Protein AF-A0A7W7M504-F1 (afdb_monomer)

Structure (mmCIF, N/CA/C/O backbone):
data_AF-A0A7W7M504-F1
#
_entry.id   AF-A0A7W7M504-F1
#
loop_
_atom_site.group_PDB
_atom_site.id
_atom_site.type_symbol
_atom_site.label_atom_id
_atom_site.label_alt_id
_atom_site.label_comp_id
_atom_site.label_asym_id
_atom_site.label_entity_id
_atom_site.label_seq_id
_atom_site.pdbx_PDB_ins_code
_atom_site.Cartn_x
_atom_site.Cartn_y
_atom_site.Cartn_z
_atom_site.occupancy
_atom_site.B_iso_or_equiv
_atom_site.auth_seq_id
_atom_site.auth_comp_id
_atom_site.auth_asym_id
_atom_site.auth_atom_id
_atom_site.pdbx_PDB_model_num
ATOM 1 N N . MET A 1 1 ? 30.579 -14.456 -4.515 1.00 33.03 1 MET A N 1
ATOM 2 C CA . MET A 1 1 ? 29.601 -13.632 -3.781 1.00 33.03 1 MET A CA 1
ATOM 3 C C . MET A 1 1 ? 28.362 -14.501 -3.703 1.00 33.03 1 MET A C 1
ATOM 5 O O . MET A 1 1 ? 27.699 -14.681 -4.712 1.00 33.03 1 MET A O 1
ATOM 9 N N . GLU A 1 2 ? 28.209 -15.221 -2.596 1.00 27.52 2 GLU A N 1
ATOM 10 C CA . GLU A 1 2 ? 27.131 -16.196 -2.407 1.00 27.52 2 GLU A CA 1
ATOM 11 C C . GLU A 1 2 ? 25.862 -15.409 -2.068 1.00 27.52 2 GLU A C 1
ATOM 13 O O . GLU A 1 2 ? 25.852 -14.662 -1.088 1.00 27.52 2 GLU A O 1
ATOM 18 N N . LEU A 1 3 ? 24.826 -15.502 -2.902 1.00 30.80 3 LEU A N 1
ATOM 19 C CA . LEU A 1 3 ? 23.517 -14.954 -2.558 1.00 30.80 3 LEU A CA 1
ATOM 20 C C . LEU A 1 3 ? 22.975 -15.757 -1.371 1.00 30.80 3 LEU A C 1
ATOM 22 O O . LEU A 1 3 ? 23.047 -16.986 -1.378 1.00 30.80 3 LEU A O 1
ATOM 26 N N . ALA A 1 4 ? 22.467 -15.067 -0.347 1.00 29.98 4 ALA A N 1
ATOM 27 C CA . ALA A 1 4 ? 21.848 -15.718 0.801 1.00 29.98 4 ALA A CA 1
ATOM 28 C C . ALA A 1 4 ? 20.771 -16.717 0.323 1.00 29.98 4 ALA A C 1
ATOM 30 O O . ALA A 1 4 ? 20.051 -16.408 -0.634 1.00 29.98 4 ALA A O 1
ATOM 31 N N . PRO A 1 5 ? 20.655 -17.905 0.952 1.00 32.09 5 PRO A N 1
ATOM 32 C CA . PRO A 1 5 ? 19.622 -18.869 0.593 1.00 32.09 5 PRO A CA 1
ATOM 33 C C . PRO A 1 5 ? 18.248 -18.191 0.690 1.00 32.09 5 PRO A C 1
ATOM 35 O O . PRO A 1 5 ? 18.081 -17.321 1.549 1.00 32.09 5 PRO A O 1
ATOM 38 N N . PRO A 1 6 ? 17.277 -18.548 -0.173 1.00 41.03 6 PRO A N 1
ATOM 39 C CA . PRO A 1 6 ? 15.945 -17.964 -0.131 1.00 41.03 6 PRO A CA 1
ATOM 40 C C . PRO A 1 6 ? 15.343 -18.274 1.239 1.00 41.03 6 PRO A C 1
ATOM 42 O O . PRO A 1 6 ? 14.910 -19.395 1.500 1.00 41.03 6 PRO A O 1
ATOM 45 N N . GLY A 1 7 ? 15.413 -17.296 2.142 1.00 48.28 7 GLY A N 1
ATOM 46 C CA . GLY A 1 7 ? 14.843 -17.401 3.471 1.00 48.28 7 GLY A CA 1
ATOM 47 C C . GLY A 1 7 ? 13.356 -17.690 3.340 1.00 48.28 7 GLY A C 1
ATOM 48 O O . GLY A 1 7 ? 12.699 -17.200 2.417 1.00 48.28 7 GLY A O 1
ATOM 49 N N . GLU A 1 8 ? 12.840 -18.514 4.246 1.00 54.34 8 GLU A N 1
ATOM 50 C CA . GLU A 1 8 ? 11.408 -18.651 4.480 1.00 54.34 8 GLU A CA 1
ATOM 51 C C . GLU A 1 8 ? 10.789 -17.248 4.455 1.00 54.34 8 GLU A C 1
ATOM 53 O O . GLU A 1 8 ? 11.234 -16.369 5.197 1.00 54.34 8 GLU A O 1
ATOM 58 N N . LYS A 1 9 ? 9.862 -16.991 3.518 1.00 62.38 9 LYS A N 1
ATOM 59 C CA . LYS A 1 9 ? 9.223 -15.675 3.410 1.00 62.38 9 LYS A CA 1
ATOM 60 C C . LYS A 1 9 ? 8.565 -15.398 4.751 1.00 62.38 9 LYS A C 1
ATOM 62 O O . LYS A 1 9 ? 7.578 -16.050 5.085 1.00 62.38 9 LYS A O 1
ATOM 67 N N . ALA A 1 10 ? 9.143 -14.475 5.510 1.00 72.50 10 ALA A N 1
ATOM 68 C CA . ALA A 1 10 ? 8.636 -14.127 6.818 1.00 72.50 10 ALA A CA 1
ATOM 69 C C . ALA A 1 10 ? 7.169 -13.700 6.680 1.00 72.50 10 ALA A C 1
ATOM 71 O O . ALA A 1 10 ? 6.813 -12.893 5.820 1.00 72.50 10 ALA A O 1
ATOM 72 N N . SER A 1 11 ? 6.319 -14.322 7.489 1.00 85.94 11 SER A N 1
ATOM 73 C CA . SER A 1 11 ? 4.886 -14.072 7.516 1.00 85.94 11 SER A CA 1
ATOM 74 C C . SER A 1 11 ? 4.505 -13.534 8.881 1.00 85.94 11 SER A C 1
ATOM 76 O O . SER A 1 11 ? 4.911 -14.112 9.888 1.00 85.94 11 SER A O 1
ATOM 78 N N . THR A 1 12 ? 3.695 -12.485 8.911 1.00 91.38 12 THR A N 1
ATOM 79 C CA . THR A 1 12 ? 3.267 -11.830 10.148 1.00 91.38 12 THR A CA 1
ATOM 80 C C . THR A 1 12 ? 1.821 -12.212 10.465 1.00 91.38 12 THR A C 1
ATOM 82 O O . THR A 1 12 ? 0.922 -11.928 9.665 1.00 91.38 12 THR A O 1
ATOM 85 N N . PRO A 1 13 ? 1.552 -12.874 11.606 1.00 94.38 13 PRO A N 1
ATOM 86 C CA . PRO A 1 13 ? 0.201 -13.010 12.137 1.00 94.38 13 PRO A CA 1
ATOM 87 C C . PRO A 1 13 ? -0.318 -11.654 12.628 1.00 94.38 13 PRO A C 1
ATOM 89 O O . PRO A 1 13 ? 0.386 -10.948 13.342 1.00 94.38 13 PRO A O 1
ATOM 92 N N . ILE A 1 14 ? -1.555 -11.311 12.287 1.00 93.88 14 ILE A N 1
ATOM 93 C CA . ILE A 1 14 ? -2.208 -10.053 12.653 1.00 93.88 14 ILE A CA 1
ATOM 94 C C . ILE A 1 14 ? -3.549 -10.358 13.314 1.00 93.88 14 ILE A C 1
ATOM 96 O O . ILE A 1 14 ? -4.335 -11.160 12.800 1.00 93.88 14 ILE A O 1
ATOM 100 N N . VAL A 1 15 ? -3.830 -9.687 14.429 1.00 95.38 15 VAL A N 1
ATOM 101 C CA . VAL A 1 15 ? -5.180 -9.574 14.991 1.00 95.38 15 VAL A CA 1
ATOM 102 C C . VAL A 1 15 ? -5.763 -8.232 14.558 1.00 95.38 15 VAL A C 1
ATOM 104 O O . VAL A 1 15 ? -5.205 -7.188 14.865 1.00 95.38 15 VAL A O 1
ATOM 107 N N . LEU A 1 16 ? -6.861 -8.258 13.812 1.00 92.50 16 LEU A N 1
ATOM 108 C CA . LEU A 1 16 ? -7.554 -7.077 13.299 1.00 92.50 16 LEU A CA 1
ATOM 109 C C . LEU A 1 16 ? -8.498 -6.481 14.356 1.00 92.50 16 LEU A C 1
ATOM 111 O O . LEU A 1 16 ? -8.908 -7.197 15.282 1.00 92.50 16 LEU A O 1
ATOM 115 N N . PRO A 1 17 ? -8.939 -5.221 14.180 1.00 90.75 17 PRO A N 1
ATOM 116 C CA . PRO A 1 17 ? -10.049 -4.671 14.948 1.00 90.75 17 PRO A CA 1
ATOM 117 C C . PRO A 1 17 ? -11.265 -5.605 14.909 1.00 90.75 17 PRO A C 1
ATOM 119 O O . PRO A 1 17 ? -11.613 -6.167 13.868 1.00 90.75 17 PRO A O 1
ATOM 122 N N . GLY A 1 18 ? -11.892 -5.827 16.064 1.00 89.69 18 GLY A N 1
ATOM 123 C CA . GLY A 1 18 ? -12.965 -6.821 16.207 1.00 89.69 18 GLY A CA 1
ATOM 124 C C . GLY A 1 18 ? -12.484 -8.272 16.378 1.00 89.69 18 GLY A C 1
ATOM 125 O O . GLY A 1 18 ? -13.310 -9.175 16.491 1.00 89.69 18 GLY A O 1
ATOM 126 N N . GLY A 1 19 ? -11.169 -8.509 16.442 1.00 91.38 19 GLY A N 1
ATOM 127 C CA . GLY A 1 19 ? -10.562 -9.773 16.877 1.00 91.38 19 GLY A CA 1
ATOM 128 C C . GLY A 1 19 ? -10.360 -10.830 15.786 1.00 91.38 19 GLY A C 1
ATOM 129 O O . GLY A 1 19 ? -9.912 -11.940 16.091 1.00 91.38 19 GLY A O 1
ATOM 130 N N . ALA A 1 20 ? -10.670 -10.518 14.524 1.00 92.69 20 ALA A N 1
ATOM 131 C CA . ALA A 1 20 ? -10.380 -11.408 13.400 1.00 92.69 20 ALA A CA 1
ATOM 132 C C . ALA A 1 20 ? -8.865 -11.624 13.253 1.00 92.69 20 ALA A C 1
ATOM 134 O O . ALA A 1 20 ? -8.073 -10.743 13.572 1.00 92.69 20 ALA A O 1
ATOM 135 N N . ARG A 1 21 ? -8.444 -12.799 12.772 1.00 94.19 21 ARG A N 1
ATOM 136 C CA . ARG A 1 21 ? -7.021 -13.146 12.632 1.00 94.19 21 ARG A CA 1
ATOM 137 C C . ARG A 1 21 ? -6.664 -13.400 11.177 1.00 94.19 21 ARG A C 1
ATOM 139 O O . ARG A 1 21 ? -7.367 -14.145 10.498 1.00 94.19 21 ARG A O 1
ATOM 146 N N . LEU A 1 22 ? -5.558 -12.817 10.733 1.00 92.44 22 LEU A N 1
ATOM 147 C CA . LEU A 1 22 ? -5.005 -12.967 9.390 1.00 92.44 22 LEU A CA 1
ATOM 148 C C . LEU A 1 22 ? -3.510 -13.284 9.484 1.00 92.44 22 LEU A C 1
ATOM 150 O O . LEU A 1 22 ? -2.847 -12.898 10.439 1.00 92.44 22 LEU A O 1
ATOM 154 N N . THR A 1 23 ? -2.960 -13.964 8.487 1.00 90.50 23 THR A N 1
ATOM 155 C CA . THR A 1 23 ? -1.510 -14.063 8.303 1.00 90.50 23 THR A CA 1
ATOM 156 C C . THR A 1 23 ? -1.166 -13.457 6.957 1.00 90.50 23 THR A C 1
ATOM 158 O O . THR A 1 23 ? -1.735 -13.859 5.942 1.00 90.50 23 THR A O 1
ATOM 161 N N . VAL A 1 24 ? -0.252 -12.489 6.950 1.00 87.69 24 VAL A N 1
ATOM 162 C CA . VAL A 1 24 ? 0.191 -11.808 5.729 1.00 87.69 24 VAL A CA 1
ATOM 163 C C . VAL A 1 24 ? 1.623 -12.205 5.383 1.00 87.69 24 VAL A C 1
ATOM 165 O O . VAL A 1 24 ? 2.423 -12.445 6.288 1.00 87.69 24 VAL A O 1
ATOM 168 N N . PRO A 1 25 ? 1.989 -12.259 4.092 1.00 87.75 25 PRO A N 1
ATOM 169 C CA . PRO A 1 25 ? 3.343 -12.587 3.648 1.00 87.75 25 PRO A CA 1
ATOM 170 C C . PRO A 1 25 ? 4.283 -11.367 3.712 1.00 87.75 25 PRO A C 1
ATOM 172 O O . PRO A 1 25 ? 5.075 -11.151 2.796 1.00 87.75 25 PRO A O 1
ATOM 175 N N . PHE A 1 26 ? 4.136 -10.546 4.751 1.00 88.88 26 PHE A N 1
ATOM 176 C CA . PHE A 1 26 ? 4.870 -9.304 4.989 1.00 88.88 26 PHE A CA 1
ATOM 177 C C . PHE A 1 26 ? 5.481 -9.342 6.382 1.00 88.88 26 PHE A C 1
ATOM 179 O O . PHE A 1 26 ? 4.992 -10.071 7.249 1.00 88.88 26 PHE A O 1
ATOM 186 N N . THR A 1 27 ? 6.506 -8.535 6.606 1.00 89.62 27 THR A N 1
ATOM 187 C CA . THR A 1 27 ? 7.096 -8.308 7.925 1.00 89.62 27 THR A CA 1
ATOM 188 C C . THR A 1 27 ? 6.559 -7.022 8.544 1.00 89.62 27 THR A C 1
ATOM 190 O O . THR A 1 27 ? 6.000 -6.184 7.845 1.00 89.62 27 THR A O 1
ATOM 193 N N . SER A 1 28 ? 6.683 -6.887 9.861 1.00 88.56 28 SER A N 1
ATOM 194 C CA . SER A 1 28 ? 6.494 -5.628 10.581 1.00 88.56 28 SER A CA 1
ATOM 195 C C . SER A 1 28 ? 7.776 -5.309 11.334 1.00 88.56 28 SER A C 1
ATOM 197 O O . SER A 1 28 ? 8.289 -6.149 12.079 1.00 88.56 28 SER A O 1
ATOM 199 N N . ASN A 1 29 ? 8.326 -4.114 11.122 1.00 86.31 29 ASN A N 1
ATOM 200 C CA . ASN A 1 29 ? 9.641 -3.734 11.639 1.00 86.31 29 ASN A CA 1
ATOM 201 C C . ASN A 1 29 ? 10.730 -4.769 11.285 1.00 86.31 29 ASN A C 1
ATOM 203 O O . ASN A 1 29 ? 11.615 -5.057 12.099 1.00 86.31 29 ASN A O 1
ATOM 207 N N . PHE A 1 30 ? 10.646 -5.351 10.083 1.00 84.75 30 PHE A N 1
ATOM 208 C CA . PHE A 1 30 ? 11.530 -6.404 9.570 1.00 84.75 30 PHE A CA 1
ATOM 209 C C . PHE A 1 30 ? 11.480 -7.722 10.360 1.00 84.75 30 PHE A C 1
ATOM 211 O O . PHE A 1 30 ? 12.427 -8.513 10.332 1.00 84.75 30 PHE A O 1
ATOM 218 N N . ARG A 1 31 ? 10.382 -7.970 11.083 1.00 86.25 31 ARG A N 1
ATOM 219 C CA . ARG A 1 31 ? 10.152 -9.181 11.884 1.00 86.25 31 ARG A CA 1
ATOM 220 C C . ARG A 1 31 ? 8.823 -9.835 11.522 1.00 86.25 31 ARG A C 1
ATOM 222 O O . ARG A 1 31 ? 7.904 -9.169 11.066 1.00 86.25 31 ARG A O 1
ATOM 229 N N . GLY A 1 32 ? 8.732 -11.147 11.738 1.00 88.00 32 GLY A N 1
ATOM 230 C CA . GLY A 1 32 ? 7.495 -11.931 11.598 1.00 88.00 32 GLY A CA 1
ATOM 231 C C . GLY A 1 32 ? 6.752 -12.131 12.923 1.00 88.00 32 GLY A C 1
ATOM 232 O O . GLY A 1 32 ? 5.999 -13.094 13.065 1.00 88.00 32 GLY A O 1
ATOM 233 N N . ASP A 1 33 ? 7.028 -11.287 13.921 1.00 91.12 33 ASP A N 1
ATOM 234 C CA . ASP A 1 33 ? 6.391 -11.371 15.234 1.00 91.12 33 ASP A CA 1
ATOM 235 C C . ASP A 1 33 ? 4.893 -11.024 15.111 1.00 91.12 33 ASP A C 1
ATOM 237 O O . ASP A 1 33 ? 4.548 -10.127 14.341 1.00 91.12 33 ASP A O 1
ATOM 241 N N . PRO A 1 34 ? 3.984 -11.696 15.845 1.00 93.12 34 PRO A N 1
ATOM 242 C CA . PRO A 1 34 ? 2.564 -11.362 15.814 1.00 93.12 34 PRO A CA 1
ATOM 243 C C . PRO A 1 34 ? 2.297 -9.897 16.175 1.00 93.12 34 PRO A C 1
ATOM 245 O O . PRO A 1 34 ? 2.824 -9.398 17.170 1.00 93.12 34 PRO A O 1
ATOM 248 N N . VAL A 1 35 ? 1.419 -9.248 15.413 1.00 94.00 35 VAL A N 1
ATOM 249 C CA . VAL A 1 35 ? 0.968 -7.874 15.663 1.00 94.00 35 VAL A CA 1
ATOM 250 C C . VAL A 1 35 ? -0.495 -7.890 16.102 1.00 94.00 35 VAL A C 1
ATOM 252 O O . VAL A 1 35 ? -1.349 -8.496 15.453 1.00 94.00 35 VAL A O 1
ATOM 255 N N . ASP A 1 36 ? -0.790 -7.231 17.221 1.00 94.19 36 ASP A N 1
ATOM 256 C CA . ASP A 1 36 ? -2.150 -7.074 17.733 1.00 94.19 36 ASP A CA 1
ATOM 257 C C . ASP A 1 36 ? -2.654 -5.656 17.451 1.00 94.19 36 ASP A C 1
ATOM 259 O O . ASP A 1 36 ? -2.137 -4.685 18.000 1.00 94.19 36 ASP A O 1
ATOM 263 N N . CYS A 1 37 ? -3.656 -5.550 16.580 1.00 92.19 37 CYS A N 1
ATOM 264 C CA . CYS A 1 37 ? -4.355 -4.314 16.239 1.00 92.19 37 CYS A CA 1
ATOM 265 C C . CYS A 1 37 ? -5.824 -4.360 16.689 1.00 92.19 37 CYS A C 1
ATOM 267 O O . CYS A 1 37 ? -6.671 -3.675 16.115 1.00 92.19 37 CYS A O 1
ATOM 269 N N . SER A 1 38 ? -6.166 -5.195 17.677 1.00 92.31 38 SER A N 1
ATOM 270 C CA . SER A 1 38 ? -7.547 -5.337 18.157 1.00 92.31 38 SER A CA 1
ATOM 271 C C . SER A 1 38 ? -8.141 -4.034 18.705 1.00 92.31 38 SER A C 1
ATOM 273 O O . SER A 1 38 ? -9.346 -3.822 18.560 1.00 92.31 38 SER A O 1
ATOM 275 N N . ASP A 1 39 ? -7.298 -3.143 19.232 1.00 90.25 39 ASP A N 1
ATOM 276 C CA . ASP A 1 39 ? -7.668 -1.807 19.716 1.00 90.25 39 ASP A CA 1
ATOM 277 C C . ASP A 1 39 ? -7.750 -0.739 18.600 1.00 90.25 39 ASP A C 1
ATOM 279 O O . ASP A 1 39 ? -8.024 0.428 18.879 1.00 90.25 39 ASP A O 1
ATOM 283 N N . GLY A 1 40 ? -7.527 -1.108 17.332 1.00 87.75 40 GLY A N 1
ATOM 284 C CA . GLY A 1 40 ? -7.479 -0.169 16.208 1.00 87.75 40 GLY A CA 1
ATOM 285 C C . GLY A 1 40 ? -6.093 0.437 15.976 1.00 87.75 40 GLY A C 1
ATOM 286 O O . GLY A 1 40 ? -5.068 -0.194 16.230 1.00 87.75 40 GLY A O 1
ATOM 287 N N . GLY A 1 41 ? -6.063 1.665 15.452 1.00 88.25 41 GLY A N 1
ATOM 288 C CA . GLY A 1 41 ? -4.831 2.408 15.171 1.00 88.25 41 GLY A CA 1
ATOM 289 C C . GLY A 1 41 ? -4.207 2.094 13.809 1.00 88.25 41 GLY A C 1
ATOM 290 O O . GLY A 1 41 ? -4.921 1.882 12.824 1.00 88.25 41 GLY A O 1
ATOM 291 N N . ASN A 1 42 ? -2.871 2.098 13.774 1.00 89.75 42 ASN A N 1
ATOM 292 C CA . ASN A 1 42 ? -2.088 1.878 12.564 1.00 89.75 42 ASN A CA 1
ATOM 293 C C . ASN A 1 42 ? -1.337 0.544 12.624 1.00 89.75 42 ASN A C 1
ATOM 295 O O . ASN A 1 42 ? -0.846 0.139 13.677 1.00 89.75 42 ASN A O 1
ATOM 299 N N . LEU A 1 43 ? -1.218 -0.107 11.472 1.00 90.94 43 LEU A N 1
ATOM 300 C CA . LEU A 1 43 ? -0.406 -1.294 11.253 1.00 90.94 43 LEU A CA 1
ATOM 301 C C . LEU A 1 43 ? 0.660 -0.974 10.207 1.00 90.94 43 LEU A C 1
ATOM 303 O O . LEU A 1 43 ? 0.334 -0.748 9.045 1.00 90.94 43 LEU A O 1
ATOM 307 N N . ASP A 1 44 ? 1.923 -1.013 10.619 1.00 91.31 44 ASP A N 1
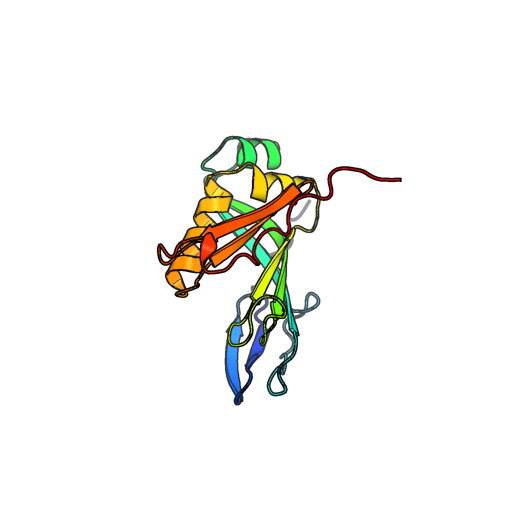ATOM 308 C CA . ASP A 1 44 ? 3.063 -0.782 9.737 1.00 91.31 44 ASP A CA 1
ATOM 309 C C . ASP A 1 44 ? 3.707 -2.105 9.325 1.00 91.31 44 ASP A C 1
ATOM 311 O O . ASP A 1 44 ? 4.059 -2.952 10.157 1.00 91.31 44 ASP A O 1
ATOM 315 N N . LEU A 1 45 ? 3.857 -2.269 8.018 1.00 90.19 45 LEU A N 1
ATOM 316 C CA . LEU A 1 45 ? 4.384 -3.453 7.366 1.00 90.19 45 LEU A CA 1
ATOM 317 C C . LEU A 1 45 ? 5.500 -3.062 6.399 1.00 90.19 45 LEU A C 1
ATOM 319 O O . LEU A 1 45 ? 5.500 -1.984 5.811 1.00 90.19 45 LEU A O 1
ATOM 323 N N . ASP A 1 46 ? 6.432 -3.975 6.190 1.00 89.62 46 ASP A N 1
ATOM 324 C CA . ASP A 1 46 ? 7.519 -3.845 5.238 1.00 89.62 46 ASP A CA 1
ATOM 325 C C . ASP A 1 46 ? 7.524 -5.055 4.302 1.00 89.62 46 ASP A C 1
ATOM 327 O O . ASP A 1 46 ? 7.362 -6.212 4.702 1.00 89.62 46 ASP A O 1
ATOM 331 N N . THR A 1 47 ? 7.610 -4.770 3.004 1.00 86.00 47 THR A N 1
ATOM 332 C CA . THR A 1 47 ? 7.463 -5.786 1.964 1.00 86.00 47 THR A CA 1
ATOM 333 C C . THR A 1 47 ? 8.284 -5.468 0.718 1.00 86.00 47 THR A C 1
ATOM 335 O O . THR A 1 47 ? 8.896 -4.409 0.571 1.00 86.00 47 THR A O 1
ATOM 338 N N . SER A 1 48 ? 8.321 -6.432 -0.196 1.00 83.12 48 SER A N 1
ATOM 339 C CA . SER A 1 48 ? 8.788 -6.267 -1.568 1.00 83.12 48 SER A CA 1
ATOM 340 C C . SER A 1 48 ? 7.722 -6.823 -2.499 1.00 83.12 48 SER A C 1
ATOM 342 O O . SER A 1 48 ? 7.224 -7.933 -2.288 1.00 83.12 48 SER A O 1
ATOM 344 N N . LEU A 1 49 ? 7.373 -6.066 -3.534 1.00 81.00 49 LEU A N 1
ATOM 345 C CA . LEU A 1 49 ? 6.375 -6.483 -4.513 1.00 81.00 49 LEU A CA 1
ATOM 346 C C . LEU A 1 49 ? 7.067 -6.921 -5.804 1.00 81.00 49 LEU A C 1
ATOM 348 O O . LEU A 1 49 ? 8.100 -6.382 -6.202 1.00 81.00 49 LEU A O 1
ATOM 352 N N . MET A 1 50 ? 6.498 -7.941 -6.442 1.00 82.06 50 MET A N 1
ATOM 353 C CA . MET A 1 50 ? 6.957 -8.421 -7.741 1.00 82.06 50 MET A CA 1
ATOM 354 C C . MET A 1 50 ? 6.172 -7.709 -8.833 1.00 82.06 50 MET A C 1
ATOM 356 O O . MET A 1 50 ? 4.945 -7.783 -8.850 1.00 82.06 50 MET A O 1
ATOM 360 N N . PHE A 1 51 ? 6.879 -7.093 -9.768 1.00 81.00 51 PHE A N 1
ATOM 361 C CA . PHE A 1 51 ? 6.304 -6.407 -10.916 1.00 81.00 51 PHE A CA 1
ATOM 362 C C . PHE A 1 51 ? 6.696 -7.129 -12.197 1.00 81.00 51 PHE A C 1
ATOM 364 O O . PHE A 1 51 ? 7.805 -7.651 -12.309 1.00 81.00 51 PHE A O 1
ATOM 371 N N . GLU A 1 52 ? 5.789 -7.175 -13.166 1.00 82.25 52 GLU A N 1
ATOM 372 C CA . GLU A 1 52 ? 6.130 -7.623 -14.515 1.00 82.25 52 GLU A CA 1
ATOM 373 C C . GLU A 1 52 ? 6.956 -6.538 -15.205 1.00 82.25 52 GLU A C 1
ATOM 375 O O . GLU A 1 52 ? 6.621 -5.355 -15.114 1.00 82.25 52 GLU A O 1
ATOM 380 N N . VAL A 1 53 ? 8.031 -6.930 -15.894 1.00 80.56 53 VAL A N 1
ATOM 381 C CA . VAL A 1 53 ? 8.903 -6.003 -16.634 1.00 80.56 53 VAL A CA 1
ATOM 382 C C . VAL A 1 53 ? 8.218 -5.619 -17.951 1.00 80.56 53 VAL A C 1
ATOM 384 O O . VAL A 1 53 ? 8.576 -6.065 -19.044 1.00 80.56 53 VAL A O 1
ATOM 387 N N . GLY A 1 54 ? 7.148 -4.836 -17.821 1.00 76.38 54 GLY A N 1
ATOM 388 C CA . GLY A 1 54 ? 6.241 -4.467 -18.905 1.00 76.38 54 GLY A CA 1
ATOM 389 C C . GLY A 1 54 ? 6.576 -3.148 -19.597 1.00 76.38 54 GLY A C 1
ATOM 390 O O . GLY A 1 54 ? 6.057 -2.899 -20.683 1.00 76.38 54 GLY A O 1
ATOM 391 N N . ASP A 1 55 ? 7.444 -2.320 -19.014 1.00 83.25 55 ASP A N 1
ATOM 392 C CA . ASP A 1 55 ? 7.826 -1.009 -19.542 1.00 83.25 55 ASP A CA 1
ATOM 393 C C . ASP A 1 55 ? 9.305 -0.679 -19.308 1.00 83.25 55 ASP A C 1
ATOM 395 O O . ASP A 1 55 ? 10.021 -1.406 -18.613 1.00 83.25 55 ASP A O 1
ATOM 399 N N . ASP A 1 56 ? 9.772 0.367 -19.991 1.00 84.94 56 ASP A N 1
ATOM 400 C CA . ASP A 1 56 ? 11.182 0.759 -20.012 1.00 84.94 56 ASP A CA 1
ATOM 401 C C . ASP A 1 56 ? 11.621 1.348 -18.669 1.00 84.94 56 ASP A C 1
ATOM 403 O O . ASP A 1 56 ? 12.761 1.151 -18.269 1.00 84.94 56 ASP A O 1
ATOM 407 N N . GLU A 1 57 ? 10.709 1.949 -17.902 1.00 87.81 57 GLU A N 1
ATOM 408 C CA . GLU A 1 57 ? 11.008 2.493 -16.578 1.00 87.81 57 GLU A CA 1
ATOM 409 C C . GLU A 1 57 ? 11.492 1.413 -15.602 1.00 87.81 57 GLU A C 1
ATOM 411 O O . GLU A 1 57 ? 12.473 1.618 -14.884 1.00 87.81 57 GLU A O 1
ATOM 416 N N . ILE A 1 58 ? 10.840 0.243 -15.586 1.00 82.88 58 ILE A N 1
ATOM 417 C CA . ILE A 1 58 ? 11.291 -0.892 -14.766 1.00 82.88 58 ILE A CA 1
ATOM 418 C C . ILE A 1 58 ? 12.632 -1.430 -15.283 1.00 82.88 58 ILE A C 1
ATOM 420 O O . ILE A 1 58 ? 13.482 -1.807 -14.479 1.00 82.88 58 ILE A O 1
ATOM 424 N N . ARG A 1 59 ? 12.851 -1.466 -16.605 1.00 83.31 59 ARG A N 1
ATOM 425 C CA . ARG A 1 59 ? 14.119 -1.948 -17.190 1.00 83.31 59 ARG A CA 1
ATOM 426 C C . ARG A 1 59 ? 15.287 -1.043 -16.822 1.00 83.31 59 ARG A C 1
ATOM 428 O O . ARG A 1 59 ? 16.315 -1.544 -16.375 1.00 83.31 59 ARG A O 1
ATOM 435 N N . ASP A 1 60 ? 15.095 0.264 -16.954 1.00 84.44 60 ASP A N 1
ATOM 436 C CA . ASP A 1 60 ? 16.086 1.281 -16.613 1.00 84.44 60 ASP A CA 1
ATOM 437 C C . ASP A 1 60 ? 16.426 1.242 -15.120 1.00 84.44 60 ASP A C 1
ATOM 439 O O . ASP A 1 60 ? 17.588 1.371 -14.740 1.00 84.44 60 ASP A O 1
ATOM 443 N N . PHE A 1 61 ? 15.431 0.998 -14.260 1.00 80.44 61 PHE A N 1
ATOM 444 C CA . PHE A 1 61 ? 15.648 0.866 -12.819 1.00 80.44 61 PHE A CA 1
ATOM 445 C C . PHE A 1 61 ? 16.496 -0.359 -12.433 1.00 80.44 61 PHE A C 1
ATOM 447 O O . PHE A 1 61 ? 17.201 -0.320 -11.426 1.00 80.44 61 PHE A O 1
ATOM 454 N N . LEU A 1 62 ? 16.437 -1.446 -13.206 1.00 80.00 62 LEU A N 1
ATOM 455 C CA . LEU A 1 62 ? 17.135 -2.702 -12.900 1.00 80.00 62 LEU A CA 1
ATOM 456 C C . LEU A 1 62 ? 18.572 -2.770 -13.440 1.00 80.00 62 LEU A C 1
ATOM 458 O O . LEU A 1 62 ? 19.258 -3.751 -13.156 1.00 80.00 62 LEU A O 1
ATOM 462 N N . ASP A 1 63 ? 19.014 -1.761 -14.197 1.00 70.12 63 ASP A N 1
ATOM 463 C CA . ASP A 1 63 ? 20.365 -1.629 -14.768 1.00 70.12 63 ASP A CA 1
ATOM 464 C C . ASP A 1 63 ? 20.883 -2.910 -15.468 1.00 70.12 63 ASP A C 1
ATOM 466 O O . ASP A 1 63 ? 22.002 -3.376 -15.241 1.00 70.12 63 ASP A O 1
ATOM 470 N N . GLY A 1 64 ? 20.059 -3.543 -16.317 1.00 59.25 64 GLY A N 1
ATOM 471 C CA . GLY A 1 64 ? 20.500 -4.706 -17.095 1.00 59.25 64 GLY A CA 1
ATOM 472 C C . GLY A 1 64 ? 19.396 -5.517 -17.783 1.00 59.25 64 GLY A C 1
ATOM 473 O O . GLY A 1 64 ? 18.210 -5.222 -17.627 1.00 59.25 64 GLY A O 1
ATOM 474 N N . PRO A 1 65 ? 19.765 -6.563 -18.558 1.00 52.81 65 PRO A N 1
ATOM 475 C CA . PRO A 1 65 ? 18.813 -7.478 -19.185 1.00 52.81 65 PRO A CA 1
ATOM 476 C C . PRO A 1 65 ? 18.132 -8.335 -18.106 1.00 52.81 65 PRO A C 1
ATOM 478 O O . PRO A 1 65 ? 18.579 -9.432 -17.773 1.00 52.81 65 PRO A O 1
ATOM 481 N N . GLY A 1 66 ? 17.079 -7.781 -17.507 1.00 60.16 66 GLY A N 1
ATOM 482 C CA . GLY A 1 66 ? 16.264 -8.429 -16.485 1.00 60.16 66 GLY A CA 1
ATOM 483 C C . GLY A 1 66 ? 15.336 -9.502 -17.061 1.00 60.16 66 GLY A C 1
ATOM 484 O O . GLY A 1 66 ? 14.981 -9.470 -18.238 1.00 60.16 66 GLY A O 1
ATOM 485 N N . GLY A 1 67 ? 14.950 -10.464 -16.216 1.00 68.38 67 GLY A N 1
ATOM 486 C CA . GLY A 1 67 ? 13.909 -11.447 -16.536 1.00 68.38 67 GLY A CA 1
ATOM 487 C C . GLY A 1 67 ? 12.503 -10.832 -16.567 1.00 68.38 67 GLY A C 1
ATOM 488 O O . GLY A 1 67 ? 12.330 -9.642 -16.332 1.00 68.38 67 GLY A O 1
ATOM 489 N N . ASP A 1 68 ? 11.479 -11.657 -16.798 1.00 78.69 68 ASP A N 1
ATOM 490 C CA . ASP A 1 68 ? 10.093 -11.192 -17.008 1.00 78.69 68 ASP A CA 1
ATOM 491 C C . ASP A 1 68 ? 9.461 -10.510 -15.780 1.00 78.69 68 ASP A C 1
ATOM 493 O O . ASP A 1 68 ? 8.426 -9.846 -15.884 1.00 78.69 68 ASP A O 1
ATOM 497 N N . ARG A 1 69 ? 10.060 -10.687 -14.595 1.00 78.88 69 ARG A N 1
ATOM 498 C CA . ARG A 1 69 ? 9.598 -10.105 -13.333 1.00 78.88 69 ARG A CA 1
ATOM 499 C C . ARG A 1 69 ? 10.749 -9.566 -12.505 1.00 78.88 69 ARG A C 1
ATOM 501 O O . ARG A 1 69 ? 11.813 -10.176 -12.431 1.00 78.88 69 ARG A O 1
ATOM 508 N N . ALA A 1 70 ? 10.475 -8.473 -11.810 1.00 77.25 70 ALA A N 1
ATOM 509 C CA . ALA A 1 70 ? 11.416 -7.784 -10.952 1.00 77.25 70 ALA A CA 1
ATOM 510 C C . ALA A 1 70 ? 10.842 -7.596 -9.550 1.00 77.25 70 ALA A C 1
ATOM 512 O O . ALA A 1 70 ? 9.699 -7.170 -9.392 1.00 77.25 70 ALA A O 1
ATOM 513 N N . ALA A 1 71 ? 11.641 -7.917 -8.534 1.00 76.69 71 ALA A N 1
ATOM 514 C CA . ALA A 1 71 ? 11.336 -7.529 -7.166 1.00 76.69 71 ALA A CA 1
ATOM 515 C C . ALA A 1 71 ? 11.722 -6.057 -6.995 1.00 76.69 71 ALA A C 1
ATOM 517 O O . ALA A 1 71 ? 12.900 -5.721 -7.099 1.00 76.69 71 ALA A O 1
ATOM 518 N N . ILE A 1 72 ? 10.746 -5.193 -6.725 1.00 74.88 72 ILE A N 1
ATOM 519 C CA . ILE A 1 72 ? 11.007 -3.813 -6.308 1.00 74.88 72 ILE A CA 1
ATOM 520 C C . ILE A 1 72 ? 10.799 -3.778 -4.791 1.00 74.88 72 ILE A C 1
ATOM 522 O O . ILE A 1 72 ? 9.722 -4.117 -4.288 1.00 74.88 72 ILE A O 1
ATOM 526 N N . GLY A 1 73 ? 11.890 -3.506 -4.070 1.00 70.25 73 GLY A N 1
ATOM 527 C CA . GLY A 1 73 ? 12.041 -3.855 -2.656 1.00 70.25 73 GLY A CA 1
ATOM 528 C C . GLY A 1 73 ? 12.117 -2.677 -1.687 1.00 70.25 73 GLY A C 1
ATOM 529 O O . GLY A 1 73 ? 12.566 -1.597 -2.039 1.00 70.25 73 GLY A O 1
ATOM 530 N N . PHE A 1 74 ? 11.706 -2.949 -0.445 1.00 76.31 74 PHE A N 1
ATOM 531 C CA . PHE A 1 74 ? 11.407 -2.007 0.643 1.00 76.31 74 PHE A CA 1
ATOM 532 C C . PHE A 1 74 ? 10.319 -0.998 0.285 1.00 76.31 74 PHE A C 1
ATOM 534 O O . PHE A 1 74 ? 10.540 0.197 0.093 1.00 76.31 74 PHE A O 1
ATOM 541 N N . ILE A 1 75 ? 9.111 -1.543 0.222 1.00 80.50 75 ILE A N 1
ATOM 542 C CA . ILE A 1 75 ? 7.871 -0.786 0.241 1.00 80.50 75 ILE A CA 1
ATOM 543 C C . ILE A 1 75 ? 7.337 -0.875 1.669 1.00 80.50 75 ILE A C 1
ATOM 545 O O . ILE A 1 75 ? 7.126 -1.978 2.183 1.00 80.50 75 ILE A O 1
ATOM 549 N N . TYR A 1 76 ? 7.146 0.276 2.300 1.00 84.88 76 TYR A N 1
ATOM 550 C CA . TYR A 1 76 ? 6.457 0.381 3.579 1.00 84.88 76 TYR A CA 1
ATOM 551 C C . TYR A 1 76 ? 4.962 0.493 3.312 1.00 84.88 76 TYR A C 1
ATOM 553 O O . TYR A 1 76 ? 4.548 1.271 2.457 1.00 84.88 76 TYR A O 1
ATOM 561 N N . LEU A 1 77 ? 4.167 -0.303 4.012 1.00 87.00 77 LEU A N 1
ATOM 562 C CA . LEU A 1 77 ? 2.716 -0.234 3.997 1.00 87.00 77 LEU A CA 1
ATOM 563 C C . LEU A 1 77 ? 2.245 0.176 5.388 1.00 87.00 77 LEU A C 1
ATOM 565 O O . LEU A 1 77 ? 2.368 -0.608 6.326 1.00 87.00 77 LEU A O 1
ATOM 569 N N . THR A 1 78 ? 1.665 1.363 5.502 1.00 88.38 78 THR A N 1
ATOM 570 C CA . THR A 1 78 ? 0.947 1.792 6.703 1.00 88.38 78 THR A CA 1
ATOM 571 C C . THR A 1 78 ? -0.545 1.609 6.469 1.00 88.38 78 THR A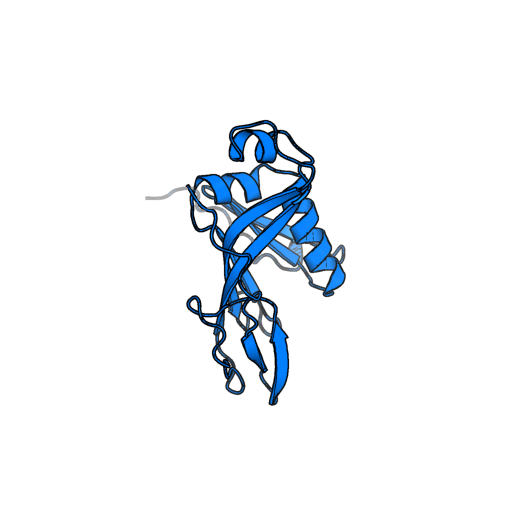 C 1
ATOM 573 O O . THR A 1 78 ? -1.125 2.197 5.559 1.00 88.38 78 THR A O 1
ATOM 576 N N . VAL A 1 79 ? -1.188 0.788 7.292 1.00 88.31 79 VAL A N 1
ATOM 577 C CA . VAL A 1 79 ? -2.639 0.595 7.284 1.00 88.31 79 VAL A CA 1
ATOM 578 C C . VAL A 1 79 ? -3.234 1.380 8.440 1.00 88.31 79 VAL A C 1
ATOM 580 O O . VAL A 1 79 ? -2.952 1.066 9.589 1.00 88.31 79 VAL A O 1
ATOM 583 N N . SER A 1 80 ? -4.079 2.365 8.157 1.00 89.00 80 SER A N 1
ATOM 584 C CA . SER A 1 80 ? -4.889 3.048 9.172 1.00 89.00 80 SER A CA 1
ATOM 585 C C . SER A 1 80 ? -6.287 2.441 9.161 1.00 89.00 80 SER A C 1
ATOM 587 O O . SER A 1 80 ? -6.986 2.540 8.153 1.00 89.00 80 SER A O 1
ATOM 589 N N . PHE A 1 81 ? -6.714 1.798 10.251 1.00 86.56 81 PHE A N 1
ATOM 590 C CA . PHE A 1 81 ? -8.045 1.168 10.304 1.00 86.56 81 PHE A CA 1
ATOM 591 C C . PHE A 1 81 ? -9.190 2.190 10.321 1.00 86.56 81 PHE A C 1
ATOM 593 O O . PHE A 1 81 ? -10.307 1.872 9.917 1.00 86.56 81 PHE A O 1
ATOM 600 N N . GLU A 1 82 ? -8.890 3.422 10.728 1.00 85.81 82 GLU A N 1
ATOM 601 C CA . GLU A 1 82 ? -9.746 4.591 10.567 1.00 85.81 82 GLU A CA 1
ATOM 602 C C . GLU A 1 82 ? -8.985 5.643 9.755 1.00 85.81 82 GLU A C 1
ATOM 604 O O . GLU A 1 82 ? -7.999 6.216 10.220 1.00 85.81 82 GLU A O 1
ATOM 609 N N . SER A 1 83 ? -9.418 5.890 8.519 1.00 79.44 83 SER A N 1
ATOM 610 C CA . SER A 1 83 ? -8.800 6.895 7.658 1.00 79.44 83 SER A CA 1
ATOM 611 C C . SER A 1 83 ? -9.067 8.298 8.199 1.00 79.44 83 SER A C 1
ATOM 613 O O . SER A 1 83 ? -10.216 8.725 8.345 1.00 79.44 83 SER A O 1
ATOM 615 N N . GLY A 1 84 ? -7.990 9.058 8.411 1.00 74.19 84 GLY A N 1
ATOM 616 C CA . GLY A 1 84 ? -8.076 10.489 8.708 1.00 74.19 84 GLY A CA 1
ATOM 617 C C . GLY A 1 84 ? -8.606 11.311 7.527 1.00 74.19 84 GLY A C 1
ATOM 618 O O . GLY A 1 84 ? -9.126 12.407 7.727 1.00 74.19 84 GLY A O 1
ATOM 619 N N . ARG A 1 85 ? -8.507 10.781 6.300 1.00 72.06 85 ARG A N 1
ATOM 620 C CA . ARG A 1 85 ? -9.044 11.409 5.085 1.00 72.06 85 ARG A CA 1
ATOM 621 C C . ARG A 1 85 ? -10.530 11.124 4.907 1.00 72.06 85 ARG A C 1
ATOM 623 O O . ARG A 1 85 ? -11.246 11.979 4.390 1.00 72.06 85 ARG A O 1
ATOM 630 N N . ARG A 1 86 ? -11.007 9.945 5.331 1.00 70.88 86 ARG A N 1
ATOM 631 C CA . ARG A 1 86 ? -12.413 9.556 5.188 1.00 70.88 86 ARG A CA 1
ATOM 632 C C . ARG A 1 86 ? -12.915 8.641 6.318 1.00 70.88 86 ARG A C 1
ATOM 634 O O . ARG A 1 86 ? -12.647 7.439 6.299 1.00 70.88 86 ARG A O 1
ATOM 641 N N . PRO A 1 87 ? -13.751 9.158 7.235 1.00 79.06 87 PRO A N 1
ATOM 642 C CA . PRO A 1 87 ? -14.362 8.344 8.281 1.00 79.06 87 PRO A CA 1
ATOM 643 C C . PRO A 1 87 ? -15.122 7.131 7.722 1.00 79.06 87 PRO A C 1
ATOM 645 O O . PRO A 1 87 ? -15.856 7.246 6.739 1.00 79.06 87 PRO A O 1
ATOM 648 N N . GLY A 1 88 ? -14.968 5.975 8.372 1.00 79.56 88 GLY A N 1
ATOM 649 C CA . GLY A 1 88 ? -15.636 4.722 7.994 1.00 79.56 88 GLY A CA 1
ATOM 650 C C . GLY A 1 88 ? -14.890 3.863 6.967 1.00 79.56 88 GLY A C 1
ATOM 651 O O . GLY A 1 88 ? -15.386 2.796 6.614 1.00 79.56 88 GLY A O 1
ATOM 652 N N . PHE A 1 89 ? -13.711 4.294 6.514 1.00 77.44 89 PHE A N 1
ATOM 653 C CA . PHE A 1 89 ? -12.844 3.534 5.613 1.00 77.44 89 PHE A CA 1
ATOM 654 C C . PHE A 1 89 ? -11.480 3.286 6.255 1.00 77.44 89 PHE A C 1
ATOM 656 O O . PHE A 1 89 ? -10.994 4.126 7.010 1.00 77.44 89 PHE A O 1
ATOM 663 N N . ALA A 1 90 ? -10.854 2.159 5.914 1.00 82.62 90 ALA A N 1
ATOM 664 C CA . ALA A 1 90 ? -9.437 1.941 6.176 1.00 82.62 90 ALA A CA 1
ATOM 665 C C . ALA A 1 90 ? -8.595 2.558 5.047 1.00 82.62 90 ALA A C 1
ATOM 667 O O . ALA A 1 90 ? -9.009 2.559 3.886 1.00 82.62 90 ALA A O 1
ATOM 668 N N . GLU A 1 91 ? -7.413 3.063 5.383 1.00 84.56 91 GLU A N 1
ATOM 669 C CA . GLU A 1 91 ? -6.452 3.652 4.447 1.00 84.56 91 GLU A CA 1
ATOM 670 C C . GLU A 1 91 ? -5.201 2.781 4.385 1.00 84.56 91 GLU A C 1
ATOM 672 O O . GLU A 1 91 ? -4.685 2.372 5.422 1.00 84.56 91 GLU A O 1
ATOM 677 N N . LEU A 1 92 ? -4.738 2.470 3.175 1.00 84.50 92 LEU A N 1
ATOM 678 C CA . LEU A 1 92 ? -3.496 1.741 2.927 1.00 84.50 92 LEU A CA 1
ATOM 679 C C . LEU A 1 92 ? -2.536 2.696 2.217 1.00 84.50 92 LEU A C 1
ATOM 681 O O . LEU A 1 92 ? -2.777 3.062 1.068 1.00 84.50 92 LEU A O 1
ATOM 685 N N . ASP A 1 93 ? -1.468 3.086 2.901 1.00 81.88 93 ASP A N 1
ATOM 686 C CA . ASP A 1 93 ? -0.443 3.994 2.394 1.00 81.88 93 ASP A CA 1
ATOM 687 C C . ASP A 1 93 ? 0.822 3.205 2.043 1.00 81.88 93 ASP A C 1
ATOM 689 O O . ASP A 1 93 ? 1.455 2.611 2.917 1.00 81.88 93 ASP A O 1
ATOM 693 N N . PHE A 1 94 ? 1.167 3.173 0.755 1.00 81.88 94 PHE A N 1
ATOM 694 C CA . PHE A 1 94 ? 2.375 2.528 0.252 1.00 81.88 94 PHE A CA 1
ATOM 695 C C . PHE A 1 94 ? 3.466 3.572 0.017 1.00 81.88 94 PHE A C 1
ATOM 697 O O . PHE A 1 94 ? 3.417 4.329 -0.951 1.00 81.88 94 PHE A O 1
ATOM 704 N N . THR A 1 95 ? 4.501 3.549 0.851 1.00 79.88 95 THR A N 1
ATOM 705 C CA . THR A 1 95 ? 5.661 4.434 0.743 1.00 79.88 95 THR A CA 1
ATOM 706 C C . THR A 1 95 ? 6.868 3.684 0.193 1.00 79.88 95 THR A C 1
ATOM 708 O O . THR A 1 95 ? 7.317 2.672 0.738 1.00 79.88 95 THR A O 1
ATOM 711 N N . ALA A 1 96 ? 7.437 4.207 -0.887 1.00 80.38 96 ALA A N 1
ATOM 712 C CA . ALA A 1 96 ? 8.683 3.709 -1.444 1.00 80.38 96 ALA A CA 1
ATOM 713 C C . ALA A 1 96 ? 9.890 4.164 -0.598 1.00 80.38 96 ALA A C 1
ATOM 715 O O . ALA A 1 96 ? 10.011 5.334 -0.250 1.00 80.38 96 ALA A O 1
ATOM 716 N N . ALA A 1 97 ? 10.834 3.263 -0.299 1.00 79.50 97 ALA A N 1
ATOM 717 C CA . ALA A 1 97 ? 12.006 3.602 0.521 1.00 79.50 97 ALA A CA 1
ATOM 718 C C . ALA A 1 97 ? 13.068 4.488 -0.166 1.00 79.50 97 ALA A C 1
ATOM 720 O O . ALA A 1 97 ? 14.012 4.922 0.494 1.00 79.50 97 ALA A O 1
ATOM 721 N N . THR A 1 98 ? 12.977 4.737 -1.478 1.00 79.81 98 THR A N 1
ATOM 722 C CA . THR A 1 98 ? 13.946 5.576 -2.206 1.00 79.81 98 THR A CA 1
ATOM 723 C C . THR A 1 98 ? 13.264 6.427 -3.269 1.00 79.81 98 THR A C 1
ATOM 725 O O . THR A 1 98 ? 12.286 5.997 -3.878 1.00 79.81 98 THR A O 1
ATOM 728 N N . THR A 1 99 ? 13.855 7.585 -3.574 1.00 77.19 99 THR A N 1
ATOM 729 C CA . THR A 1 99 ? 13.414 8.478 -4.656 1.00 77.19 99 THR A CA 1
ATOM 730 C C . THR A 1 99 ? 13.279 7.757 -5.999 1.00 77.19 99 THR A C 1
ATOM 732 O O . THR A 1 99 ? 12.304 7.965 -6.712 1.00 77.19 99 THR A O 1
ATOM 735 N N . GLY A 1 100 ? 14.217 6.864 -6.342 1.00 77.44 100 G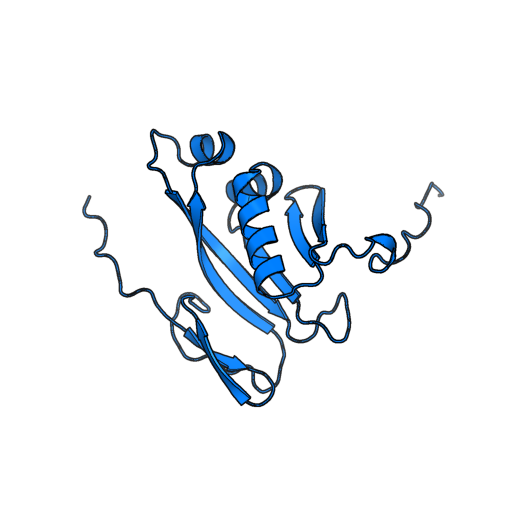LY A N 1
ATOM 736 C CA . GLY A 1 100 ? 14.142 6.086 -7.585 1.00 77.44 100 GLY A CA 1
ATOM 737 C C . GLY A 1 100 ? 12.897 5.196 -7.660 1.00 77.44 100 GLY A C 1
ATOM 738 O O . GLY A 1 100 ? 12.300 5.059 -8.723 1.00 77.44 100 GLY A O 1
ATOM 739 N N . MET A 1 101 ? 12.459 4.648 -6.526 1.00 77.19 101 MET A N 1
ATOM 740 C CA . MET A 1 101 ? 11.241 3.842 -6.447 1.00 77.19 101 MET A CA 1
ATOM 741 C C . MET A 1 101 ? 9.966 4.690 -6.431 1.00 77.19 101 MET A C 1
ATOM 743 O O . MET A 1 101 ? 8.997 4.316 -7.087 1.00 77.19 101 MET A O 1
ATOM 747 N N . SER A 1 102 ? 9.965 5.853 -5.774 1.00 74.81 102 SER A N 1
ATOM 748 C CA . SER A 1 102 ? 8.848 6.805 -5.888 1.00 74.81 102 SER A CA 1
ATOM 749 C C . SER A 1 102 ? 8.648 7.248 -7.344 1.00 74.81 102 SER A C 1
ATOM 751 O O . SER A 1 102 ? 7.522 7.304 -7.835 1.00 74.81 102 SER A O 1
ATOM 753 N N . LEU A 1 103 ? 9.738 7.467 -8.091 1.00 79.62 103 LEU A N 1
ATOM 754 C CA . LEU A 1 103 ? 9.664 7.770 -9.524 1.00 79.62 103 LEU A CA 1
ATOM 755 C C . LEU A 1 103 ? 9.086 6.611 -10.351 1.00 79.62 103 LEU A C 1
ATOM 757 O O . LEU A 1 103 ? 8.427 6.866 -11.359 1.00 79.62 103 LEU A O 1
ATOM 761 N N . LEU A 1 104 ? 9.282 5.353 -9.942 1.00 81.50 104 LEU A N 1
ATOM 762 C CA . LEU A 1 104 ? 8.638 4.210 -10.596 1.00 81.50 104 LEU A CA 1
ATOM 763 C C . LEU A 1 104 ? 7.123 4.200 -10.384 1.00 81.50 104 LEU A C 1
ATOM 765 O O . LEU A 1 104 ? 6.396 3.902 -11.330 1.00 81.50 104 LEU A O 1
ATOM 769 N N . PHE A 1 105 ? 6.643 4.544 -9.186 1.00 77.19 105 PHE A N 1
ATOM 770 C CA . PHE A 1 105 ? 5.205 4.623 -8.898 1.00 77.19 105 PHE A CA 1
ATOM 771 C C . PHE A 1 105 ? 4.521 5.679 -9.776 1.00 77.19 105 PHE A C 1
ATOM 773 O O . PHE A 1 105 ? 3.411 5.461 -10.265 1.00 77.19 105 PHE A O 1
ATOM 780 N N . GLU A 1 106 ? 5.215 6.786 -10.044 1.00 79.06 106 GLU A N 1
ATOM 781 C CA . GLU A 1 106 ? 4.724 7.848 -10.919 1.00 79.06 106 GLU A CA 1
ATOM 782 C C . GLU A 1 106 ? 4.791 7.475 -12.413 1.00 79.06 106 GLU A C 1
ATOM 784 O O . GLU A 1 106 ? 3.831 7.701 -13.159 1.00 79.06 106 GLU A O 1
ATOM 789 N N . ARG A 1 107 ? 5.923 6.927 -12.873 1.00 83.38 107 ARG A N 1
ATOM 790 C CA . ARG A 1 107 ? 6.231 6.815 -14.309 1.00 83.38 107 ARG A CA 1
ATOM 791 C C . ARG A 1 107 ? 5.822 5.476 -14.922 1.00 83.38 107 ARG A C 1
ATOM 793 O O . ARG A 1 107 ? 5.283 5.466 -16.028 1.00 83.38 107 ARG A O 1
ATOM 800 N N . SER A 1 108 ? 5.997 4.362 -14.210 1.00 85.06 108 SER A N 1
ATOM 801 C CA . SER A 1 108 ? 5.742 3.025 -14.761 1.00 85.06 108 SER A CA 1
ATOM 802 C C . SER A 1 108 ? 4.242 2.739 -14.851 1.00 85.06 108 SER A C 1
ATOM 804 O O . SER A 1 108 ? 3.507 2.697 -13.860 1.00 85.06 108 SER A O 1
ATOM 806 N N . ALA A 1 109 ? 3.752 2.511 -16.068 1.00 83.50 109 ALA A N 1
ATOM 807 C CA . ALA A 1 109 ? 2.368 2.102 -16.283 1.00 83.50 109 ALA A CA 1
ATOM 808 C C . ALA A 1 109 ? 2.093 0.706 -15.697 1.00 83.50 109 ALA A C 1
ATOM 810 O O . ALA A 1 109 ? 0.984 0.443 -15.235 1.00 83.50 109 ALA A O 1
ATOM 811 N N . SER A 1 110 ? 3.089 -0.180 -15.697 1.00 83.44 110 SER A N 1
ATOM 812 C CA . SER A 1 110 ? 2.984 -1.541 -15.165 1.00 83.44 110 SER A CA 1
ATOM 813 C C . SER A 1 110 ? 2.871 -1.547 -13.642 1.00 83.44 110 SER A C 1
ATOM 815 O O . SER A 1 110 ? 2.020 -2.259 -13.108 1.00 83.44 110 SER A O 1
ATOM 817 N N . VAL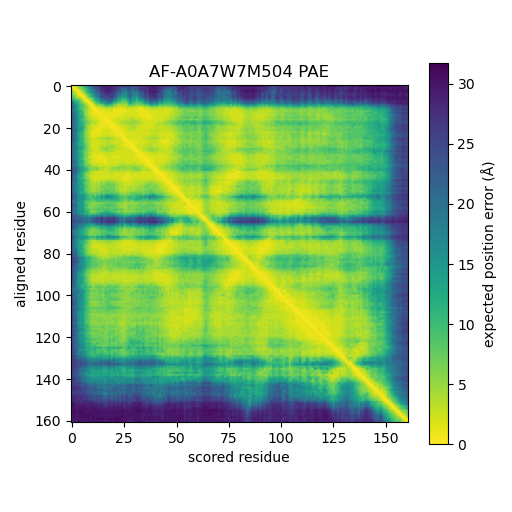 A 1 111 ? 3.640 -0.697 -12.952 1.00 82.81 111 VAL A N 1
ATOM 818 C CA . VAL A 1 111 ? 3.507 -0.487 -11.501 1.00 82.81 111 VAL A CA 1
ATOM 819 C C . VAL A 1 111 ? 2.116 0.037 -11.151 1.00 82.81 111 VAL A C 1
ATOM 821 O O . VAL A 1 111 ? 1.440 -0.542 -10.301 1.00 82.81 111 VAL A O 1
ATOM 824 N N . ARG A 1 112 ? 1.643 1.077 -11.850 1.00 83.62 112 ARG A N 1
ATOM 825 C CA . ARG A 1 112 ? 0.309 1.649 -11.602 1.00 83.62 112 ARG A CA 1
ATOM 826 C C . ARG A 1 112 ? -0.804 0.626 -11.807 1.00 83.62 112 ARG A C 1
ATOM 828 O O . ARG A 1 112 ? -1.652 0.488 -10.934 1.00 83.62 112 ARG A O 1
ATOM 835 N N . ARG A 1 113 ? -0.762 -0.141 -12.904 1.00 82.50 113 ARG A N 1
ATOM 836 C CA . ARG A 1 113 ? -1.742 -1.209 -13.175 1.00 82.50 113 ARG A CA 1
ATOM 837 C C . ARG A 1 113 ? -1.784 -2.269 -12.076 1.00 82.50 113 ARG A C 1
ATOM 839 O O . ARG A 1 113 ? -2.861 -2.774 -11.776 1.00 82.50 113 ARG A O 1
ATOM 846 N N . LEU A 1 114 ? -0.637 -2.620 -11.492 1.00 84.50 114 LEU A N 1
ATOM 847 C CA . LEU A 1 114 ? -0.589 -3.584 -10.394 1.00 84.50 114 LEU A CA 1
ATOM 848 C C . LEU A 1 114 ? -1.344 -3.052 -9.174 1.00 84.50 114 LEU A C 1
ATOM 850 O O . LEU A 1 114 ? -2.216 -3.744 -8.655 1.00 84.50 114 LEU A O 1
ATOM 854 N N . PHE A 1 115 ? -1.057 -1.824 -8.742 1.00 82.69 115 PHE A N 1
ATOM 855 C CA . PHE A 1 115 ? -1.723 -1.240 -7.577 1.00 82.69 115 PHE A CA 1
ATOM 856 C C . PHE A 1 115 ? -3.216 -0.996 -7.806 1.00 82.69 115 PHE A C 1
ATOM 858 O O . PHE A 1 115 ? -4.018 -1.332 -6.936 1.00 82.69 115 PHE A O 1
ATOM 865 N N . THR A 1 116 ? -3.614 -0.493 -8.979 1.00 79.81 116 THR A N 1
ATOM 866 C CA . THR A 1 116 ? -5.039 -0.318 -9.296 1.00 79.81 116 THR A CA 1
ATOM 867 C C . THR A 1 116 ? -5.765 -1.658 -9.364 1.00 79.81 116 THR A C 1
ATOM 869 O O . THR A 1 116 ? -6.842 -1.788 -8.797 1.00 79.81 116 THR A O 1
ATOM 872 N N . GLY A 1 117 ? -5.157 -2.684 -9.969 1.00 82.12 117 GLY A N 1
ATOM 873 C CA . GLY A 1 117 ? -5.745 -4.023 -10.026 1.00 82.12 117 GLY A CA 1
ATOM 874 C C . GLY A 1 117 ? -5.862 -4.692 -8.652 1.00 82.12 117 GLY A C 1
ATOM 875 O O . GLY A 1 117 ? -6.828 -5.409 -8.402 1.00 82.12 117 GLY A O 1
ATOM 876 N N . LEU A 1 118 ? -4.913 -4.453 -7.739 1.00 82.25 118 LEU A N 1
ATOM 877 C CA . LEU A 1 118 ? -5.029 -4.895 -6.345 1.00 82.25 118 LEU A CA 1
ATOM 878 C C . LEU A 1 118 ? -6.175 -4.176 -5.628 1.00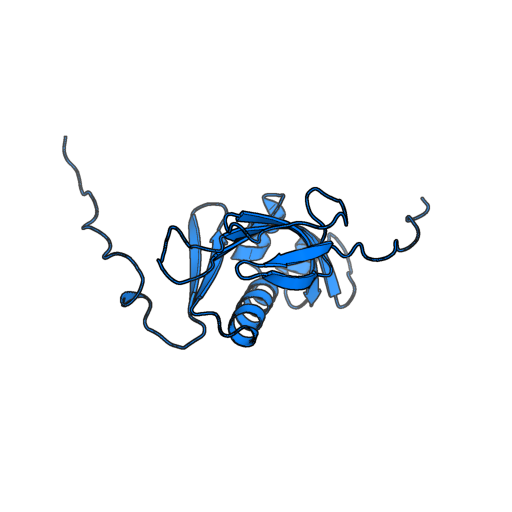 82.25 118 LEU A C 1
ATOM 880 O O . LEU A 1 118 ? -6.964 -4.825 -4.946 1.00 82.25 118 LEU A O 1
ATOM 884 N N . ALA A 1 119 ? -6.282 -2.859 -5.807 1.00 81.38 119 ALA A N 1
ATOM 885 C CA . ALA A 1 119 ? -7.343 -2.047 -5.224 1.00 81.38 119 ALA A CA 1
ATOM 886 C C . ALA A 1 119 ? -8.737 -2.490 -5.716 1.00 81.38 119 ALA A C 1
ATOM 888 O O . ALA A 1 119 ? -9.641 -2.674 -4.904 1.00 81.38 119 ALA A O 1
ATOM 889 N N . GLU A 1 120 ? -8.893 -2.775 -7.010 1.00 80.69 120 GLU A N 1
ATOM 890 C CA . GLU A 1 120 ? -10.125 -3.348 -7.573 1.00 80.69 120 GLU A CA 1
ATOM 891 C C . GLU A 1 120 ? -10.469 -4.712 -6.951 1.00 80.69 120 GLU A C 1
ATOM 893 O O . GLU A 1 120 ? -11.611 -4.945 -6.556 1.00 80.69 120 GLU A O 1
ATOM 898 N N . GLN A 1 121 ? -9.488 -5.612 -6.813 1.00 82.00 121 GLN A N 1
ATOM 899 C CA . GLN A 1 121 ? -9.708 -6.960 -6.268 1.00 82.00 121 GLN A CA 1
ATOM 900 C C . GLN A 1 121 ? -10.199 -6.961 -4.820 1.00 82.00 121 GLN A C 1
ATOM 902 O O . GLN A 1 121 ? -10.966 -7.845 -4.436 1.00 82.00 121 GLN A O 1
ATOM 907 N N . VAL A 1 122 ? -9.761 -5.991 -4.015 1.00 76.12 122 VAL A N 1
ATOM 908 C CA . VAL A 1 122 ? -10.185 -5.866 -2.612 1.00 76.12 122 VAL A CA 1
ATOM 909 C C . VAL A 1 122 ? -11.443 -5.010 -2.445 1.00 76.12 122 VAL A C 1
ATOM 911 O O . VAL A 1 122 ? -11.884 -4.803 -1.317 1.00 76.12 122 VAL A O 1
ATOM 914 N N . GLY A 1 123 ? -12.031 -4.520 -3.543 1.00 74.69 123 GLY A N 1
ATOM 915 C CA . GLY A 1 123 ? -13.194 -3.635 -3.503 1.00 74.69 123 GLY A CA 1
ATOM 916 C C . GLY A 1 123 ? -12.883 -2.277 -2.873 1.00 74.69 123 GLY A C 1
ATOM 917 O O . GLY A 1 123 ? -13.737 -1.705 -2.196 1.00 74.69 123 GLY A O 1
ATOM 918 N N . ALA A 1 124 ? -11.656 -1.777 -3.047 1.00 76.81 124 ALA A N 1
ATOM 919 C CA . ALA A 1 124 ? -11.314 -0.425 -2.637 1.00 76.81 124 ALA A CA 1
ATOM 920 C C . ALA A 1 124 ? -12.177 0.592 -3.399 1.00 76.81 124 ALA A C 1
ATOM 922 O O . ALA A 1 124 ? -12.605 0.348 -4.528 1.00 76.81 124 ALA A O 1
ATOM 923 N N . VAL A 1 125 ? -12.398 1.755 -2.785 1.00 75.12 125 VAL A N 1
ATOM 924 C CA . VAL A 1 125 ? -13.067 2.890 -3.443 1.00 75.12 125 VAL A CA 1
ATOM 925 C C . VAL A 1 125 ? -12.076 3.652 -4.330 1.00 75.12 125 VAL A C 1
ATOM 927 O O . VAL A 1 125 ? -12.393 4.046 -5.450 1.00 75.12 125 VAL A O 1
ATOM 930 N N . CYS A 1 126 ? -10.847 3.841 -3.840 1.00 74.75 126 CYS A N 1
ATOM 931 C CA . CYS A 1 126 ? -9.768 4.464 -4.596 1.00 74.75 126 CYS A CA 1
ATOM 932 C C . CYS A 1 126 ? -8.394 3.922 -4.196 1.00 74.75 126 CYS A C 1
ATOM 934 O O . CYS A 1 126 ? -8.212 3.353 -3.119 1.00 74.75 126 CYS A O 1
ATOM 936 N N . CYS A 1 127 ? -7.424 4.139 -5.078 1.00 75.81 127 CYS A N 1
ATOM 937 C CA . CYS A 1 127 ? -6.006 3.886 -4.886 1.00 75.81 127 CYS A CA 1
ATOM 938 C C . CYS A 1 127 ? -5.245 5.214 -5.006 1.00 75.81 127 CYS A C 1
ATOM 940 O O . CYS A 1 127 ? -5.381 5.917 -6.010 1.00 75.81 127 CYS A O 1
ATOM 942 N N . LEU A 1 128 ? -4.460 5.562 -3.985 1.00 75.44 128 LEU A N 1
ATOM 943 C CA . LEU A 1 128 ? -3.574 6.725 -3.984 1.00 75.44 128 LEU A CA 1
ATOM 944 C C . LEU A 1 128 ? -2.144 6.248 -4.219 1.00 75.44 128 LEU A C 1
ATOM 946 O O . LEU A 1 128 ? -1.650 5.395 -3.487 1.00 75.44 128 LEU A O 1
ATOM 950 N N . LEU A 1 129 ? -1.481 6.796 -5.232 1.00 72.56 129 LEU A N 1
ATOM 951 C CA . LEU A 1 129 ? -0.077 6.514 -5.513 1.00 72.56 129 LEU A CA 1
ATOM 952 C C . LEU A 1 129 ? 0.754 7.754 -5.230 1.00 72.56 129 LEU A C 1
ATOM 954 O O . LEU A 1 129 ? 0.464 8.822 -5.770 1.00 72.56 129 LEU A O 1
ATOM 958 N N . ASP A 1 130 ? 1.767 7.602 -4.383 1.00 70.56 130 ASP A N 1
ATOM 959 C CA . ASP A 1 130 ? 2.714 8.668 -4.072 1.00 70.56 130 ASP A CA 1
ATOM 960 C C . ASP A 1 130 ? 3.411 9.170 -5.347 1.00 70.56 130 ASP A C 1
ATOM 962 O O . ASP A 1 130 ? 3.930 8.388 -6.150 1.00 70.56 130 ASP A O 1
ATOM 966 N N . LYS A 1 131 ? 3.403 10.491 -5.536 1.00 68.50 131 LYS A N 1
ATOM 967 C CA . LYS A 1 131 ? 4.169 11.200 -6.558 1.00 68.50 131 LYS A CA 1
ATOM 968 C C . LYS A 1 131 ? 5.222 12.014 -5.830 1.00 68.50 131 LYS A C 1
ATOM 970 O O . LYS A 1 131 ? 4.900 13.052 -5.254 1.00 68.50 131 LYS A O 1
ATOM 975 N N . GLU A 1 132 ? 6.478 11.596 -5.960 1.00 64.62 132 GLU A N 1
ATOM 976 C CA . GLU A 1 132 ? 7.641 12.172 -5.267 1.00 64.62 132 GLU A CA 1
ATOM 977 C C . GLU A 1 132 ? 7.585 13.707 -5.105 1.00 64.62 132 GLU A C 1
ATOM 979 O O . GLU A 1 132 ? 7.842 14.225 -4.023 1.00 64.62 132 GLU A O 1
ATOM 984 N N . GLN A 1 133 ? 7.223 14.441 -6.169 1.00 60.38 133 GLN A N 1
ATOM 985 C CA . GLN A 1 133 ? 7.258 15.914 -6.185 1.00 60.38 133 GLN A CA 1
ATOM 986 C C . GLN A 1 133 ? 5.887 16.603 -6.240 1.00 60.38 133 GLN A C 1
ATOM 988 O O . GLN A 1 133 ? 5.829 17.830 -6.194 1.00 60.38 133 GLN A O 1
ATOM 993 N N . HIS A 1 134 ? 4.781 15.863 -6.372 1.00 61.78 134 HIS A N 1
ATOM 994 C CA . HIS A 1 134 ? 3.485 16.452 -6.748 1.00 61.78 134 HIS A CA 1
ATOM 995 C C . HIS A 1 134 ? 2.279 15.895 -5.973 1.00 61.78 134 HIS A C 1
ATOM 997 O O . HIS A 1 134 ? 1.154 15.959 -6.472 1.00 61.78 134 HIS A O 1
ATOM 1003 N N . GLY A 1 135 ? 2.488 15.357 -4.770 1.00 69.62 135 GLY A N 1
ATOM 1004 C CA . GLY A 1 135 ? 1.406 14.823 -3.939 1.00 69.62 135 GLY A CA 1
ATOM 1005 C C . GLY A 1 135 ? 1.009 13.412 -4.367 1.00 69.62 135 GLY A C 1
ATOM 1006 O O . GLY A 1 135 ? 1.878 12.580 -4.563 1.00 69.62 135 GLY A O 1
ATOM 1007 N N . TYR A 1 136 ? -0.283 13.126 -4.528 1.00 68.38 136 TYR A N 1
ATOM 1008 C CA . TYR A 1 136 ? -0.759 11.780 -4.875 1.00 68.38 136 TYR A CA 1
ATOM 1009 C C . TYR A 1 136 ? -1.448 11.754 -6.242 1.00 68.38 136 TYR A C 1
ATOM 1011 O O . TYR A 1 136 ? -2.172 12.680 -6.608 1.00 68.38 136 TYR A O 1
ATOM 1019 N N . GLN A 1 137 ? -1.269 10.666 -6.993 1.00 69.25 137 GLN A N 1
ATOM 1020 C CA . GLN A 1 137 ? -2.150 10.310 -8.101 1.00 69.25 137 GLN A CA 1
ATOM 1021 C C . GLN A 1 137 ? -3.313 9.477 -7.553 1.00 69.25 137 GLN A C 1
ATOM 1023 O O . GLN A 1 137 ? -3.089 8.409 -6.988 1.00 69.25 137 GLN A O 1
ATOM 1028 N N . ILE A 1 138 ? -4.550 9.937 -7.757 1.00 71.00 138 ILE A N 1
ATOM 1029 C CA . ILE A 1 138 ? -5.760 9.211 -7.345 1.00 71.00 138 ILE A CA 1
ATOM 1030 C C . ILE A 1 138 ? -6.287 8.375 -8.511 1.00 71.00 138 ILE A C 1
ATOM 1032 O O . ILE A 1 138 ? -6.498 8.896 -9.606 1.00 71.00 138 ILE A O 1
ATOM 1036 N N . CYS A 1 139 ? -6.524 7.089 -8.268 1.00 68.19 139 CYS A N 1
ATOM 1037 C CA . CYS A 1 139 ? -7.143 6.159 -9.205 1.00 68.19 139 CYS A CA 1
ATOM 1038 C C . CYS A 1 139 ? -8.427 5.592 -8.578 1.00 68.19 139 CYS A C 1
ATOM 1040 O O . CYS A 1 139 ? -8.354 4.822 -7.623 1.00 68.19 139 CYS A O 1
ATOM 1042 N N . TRP A 1 140 ? -9.595 5.976 -9.094 1.00 70.62 140 TRP A N 1
ATOM 1043 C CA . TRP A 1 140 ? -10.895 5.463 -8.640 1.00 70.62 140 TRP A CA 1
ATOM 1044 C C . TRP A 1 140 ? -11.157 4.082 -9.227 1.00 70.62 140 TRP A C 1
ATOM 1046 O O . TRP A 1 140 ? -10.975 3.879 -10.427 1.00 70.62 140 TRP A O 1
ATOM 1056 N N . THR A 1 141 ? -11.566 3.138 -8.385 1.00 71.81 141 THR A N 1
ATOM 1057 C CA . THR A 1 141 ? -11.667 1.713 -8.743 1.00 71.81 141 THR A CA 1
ATOM 1058 C C . THR A 1 141 ? -13.105 1.224 -8.885 1.00 71.81 141 THR A C 1
ATOM 1060 O O . THR A 1 141 ? -13.337 0.178 -9.482 1.00 71.81 141 THR A O 1
ATOM 1063 N N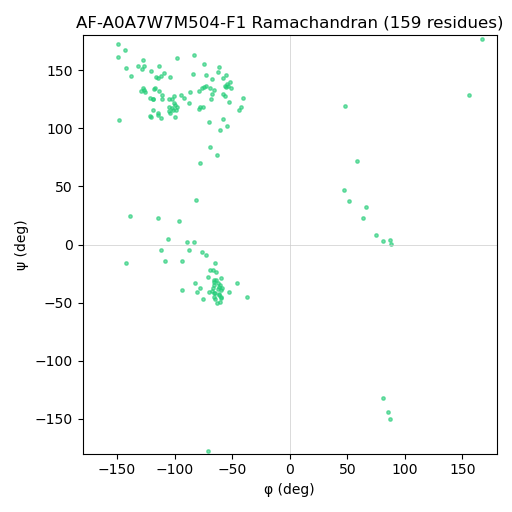 . ASP A 1 142 ? -14.085 1.989 -8.402 1.00 68.38 142 ASP A N 1
ATOM 1064 C CA . ASP A 1 142 ? -15.518 1.680 -8.501 1.00 68.38 142 ASP A CA 1
ATOM 1065 C C . ASP A 1 142 ? -16.266 2.539 -9.542 1.00 68.38 142 ASP A C 1
ATOM 1067 O O . ASP A 1 142 ? -17.482 2.424 -9.696 1.00 68.38 142 ASP A O 1
ATOM 1071 N N . GLY A 1 143 ? -15.539 3.379 -10.289 1.00 60.28 143 GLY A N 1
ATOM 1072 C CA . GLY A 1 143 ? -16.107 4.297 -11.278 1.00 60.28 143 GLY A CA 1
ATOM 1073 C C . GLY A 1 143 ? -16.804 5.520 -10.677 1.00 60.28 143 GLY A C 1
ATOM 1074 O O . GLY A 1 143 ? -17.442 6.264 -11.422 1.00 60.28 143 GLY A O 1
ATOM 1075 N N . THR A 1 144 ? -16.695 5.736 -9.364 1.00 61.59 144 THR A N 1
ATOM 1076 C CA . THR A 1 144 ? -17.273 6.913 -8.718 1.00 61.59 144 THR A CA 1
ATOM 1077 C C . THR A 1 144 ? -16.478 8.178 -9.063 1.00 61.59 144 THR A C 1
ATOM 1079 O O . THR A 1 144 ? -15.262 8.130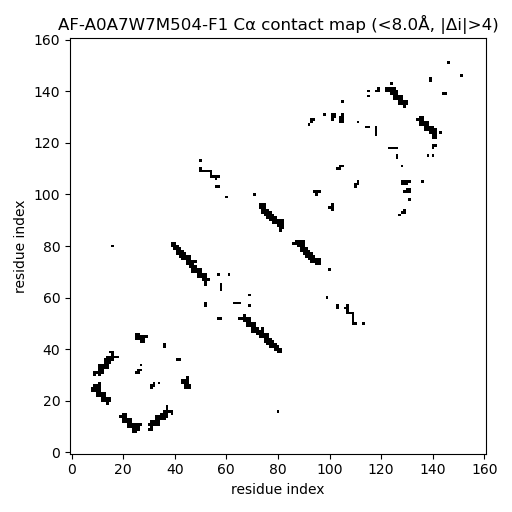 -9.274 1.00 61.59 144 THR A O 1
ATOM 1082 N N . ASP A 1 145 ? -17.175 9.313 -9.181 1.00 59.12 145 ASP A N 1
ATOM 1083 C CA . ASP A 1 145 ? -16.580 10.580 -9.604 1.00 59.12 145 ASP A CA 1
ATOM 1084 C C . ASP A 1 145 ? -15.605 11.096 -8.527 1.00 59.12 145 ASP A C 1
ATOM 1086 O O . ASP A 1 145 ? -15.991 11.195 -7.360 1.00 59.12 145 ASP A O 1
ATOM 1090 N N . PRO A 1 146 ? -14.358 11.469 -8.880 1.00 56.38 146 PRO A N 1
ATOM 1091 C CA . PRO A 1 146 ? -13.439 12.146 -7.968 1.00 56.38 146 PRO A CA 1
ATOM 1092 C C . PRO A 1 146 ? -14.056 13.307 -7.176 1.00 56.38 146 PRO A C 1
ATOM 1094 O O . PRO A 1 146 ? -13.652 13.548 -6.036 1.00 56.38 146 PRO A O 1
ATOM 1097 N N . ALA A 1 147 ? -15.015 14.022 -7.770 1.00 60.91 147 ALA A N 1
ATOM 1098 C CA . ALA A 1 147 ? -15.709 15.144 -7.149 1.00 60.91 147 ALA A CA 1
ATOM 1099 C C . ALA A 1 147 ? -16.542 14.746 -5.917 1.00 60.91 147 ALA A C 1
ATOM 1101 O O . ALA A 1 147 ? -16.752 15.576 -5.039 1.00 60.91 147 ALA A O 1
ATOM 1102 N N . ASP A 1 148 ? -16.958 13.482 -5.802 1.00 58.53 148 ASP A N 1
ATOM 1103 C CA . ASP A 1 148 ? -17.729 12.989 -4.654 1.00 58.53 148 ASP A CA 1
ATOM 1104 C C . ASP A 1 148 ? -16.857 12.760 -3.400 1.00 58.53 148 ASP A C 1
ATOM 1106 O O . ASP A 1 148 ? -17.375 12.445 -2.323 1.00 58.53 148 ASP A O 1
ATOM 1110 N N . PHE A 1 149 ? -15.527 12.896 -3.517 1.00 54.69 149 PHE A N 1
ATOM 1111 C CA . PHE A 1 149 ? -14.585 12.486 -2.468 1.00 54.69 149 PHE A CA 1
ATOM 11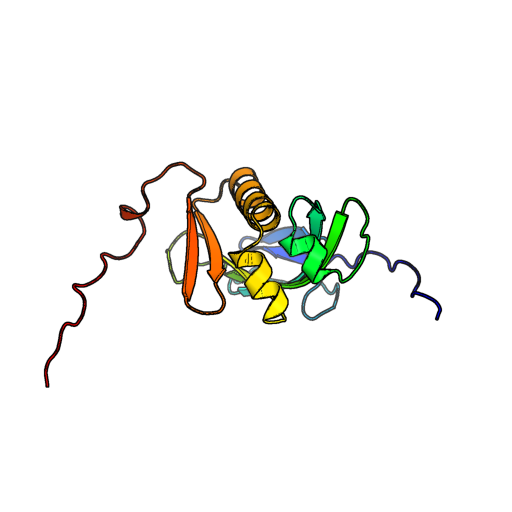12 C C . PHE A 1 149 ? -13.371 13.387 -2.263 1.00 54.69 149 PHE A C 1
ATOM 1114 O O . PHE A 1 149 ? -12.690 13.250 -1.243 1.00 54.69 149 PHE A O 1
ATOM 1121 N N . LEU A 1 150 ? -13.061 14.271 -3.209 1.00 53.81 150 LEU A N 1
ATOM 1122 C CA . LEU A 1 150 ? -12.135 15.360 -2.942 1.00 53.81 150 LEU A CA 1
ATOM 1123 C C . LEU A 1 150 ? -12.859 16.400 -2.077 1.00 53.81 150 LEU A C 1
ATOM 1125 O O . LEU A 1 150 ? -14.009 16.732 -2.371 1.00 53.81 150 LEU A O 1
ATOM 1129 N N . PRO A 1 151 ? -12.234 16.939 -1.013 1.00 46.62 151 PRO A N 1
ATOM 1130 C CA . PRO A 1 151 ? -12.740 18.179 -0.445 1.00 46.62 151 PRO A CA 1
ATOM 1131 C C . PRO A 1 151 ? -12.783 19.210 -1.578 1.00 46.62 151 PRO A C 1
ATOM 1133 O O . PRO A 1 151 ? -11.835 19.271 -2.361 1.00 46.62 151 PRO A O 1
ATOM 1136 N N . GLU A 1 152 ? -13.877 19.975 -1.688 1.00 40.88 152 GLU A N 1
ATOM 1137 C CA . GLU A 1 152 ? -13.964 21.093 -2.635 1.00 40.88 152 GLU A CA 1
ATOM 1138 C C . GLU A 1 152 ? -12.651 21.872 -2.555 1.00 40.88 152 GLU A C 1
ATOM 1140 O O . GLU A 1 152 ? -12.306 22.384 -1.484 1.00 40.88 152 GLU A O 1
ATOM 1145 N N . GLU A 1 153 ? -11.889 21.888 -3.652 1.00 42.06 153 GLU A N 1
ATOM 1146 C CA . GLU A 1 153 ? -10.676 22.687 -3.763 1.00 42.06 153 GLU A CA 1
ATOM 1147 C C . GLU A 1 153 ? -11.083 24.123 -3.427 1.00 42.06 153 GLU A C 1
ATOM 1149 O O . GLU A 1 153 ? -11.730 24.814 -4.220 1.00 42.06 153 GLU A O 1
ATOM 1154 N N . GLY A 1 154 ? -10.774 24.552 -2.200 1.00 38.69 154 GLY A N 1
ATOM 1155 C CA . GLY A 1 154 ? -11.035 25.911 -1.762 1.00 38.69 154 GLY A CA 1
ATOM 1156 C C . GLY A 1 154 ? -10.396 26.853 -2.781 1.00 38.69 154 GLY A C 1
ATOM 1157 O O . GLY A 1 154 ? -9.281 26.574 -3.233 1.00 38.69 154 GLY A O 1
ATOM 1158 N N . PRO A 1 155 ? -11.085 27.933 -3.192 1.00 37.66 155 PRO A N 1
ATOM 1159 C CA . PRO A 1 155 ? -10.645 28.750 -4.309 1.00 37.66 155 PRO A CA 1
ATOM 1160 C C . PRO A 1 155 ? -9.199 29.173 -4.080 1.00 37.66 155 PRO A C 1
ATOM 1162 O O . PRO A 1 155 ? -8.879 29.766 -3.046 1.00 37.66 155 PRO A O 1
ATOM 1165 N N . GLY A 1 156 ? -8.348 28.809 -5.045 1.00 39.03 156 GLY A N 1
ATOM 1166 C CA . GLY A 1 156 ? -6.915 29.049 -5.019 1.00 39.03 156 GLY A CA 1
ATOM 1167 C C . GLY A 1 156 ? -6.614 30.435 -4.473 1.00 39.03 156 GLY A C 1
ATOM 1168 O O . GLY A 1 156 ? -7.159 31.433 -4.951 1.00 39.03 156 GLY A O 1
ATOM 1169 N N . GLY A 1 157 ? -5.767 30.474 -3.444 1.00 34.91 157 GLY A N 1
ATOM 1170 C CA . GLY A 1 157 ? -5.277 31.694 -2.822 1.00 34.91 157 GLY A CA 1
ATOM 1171 C C . GLY A 1 157 ? -4.457 32.513 -3.812 1.00 34.91 157 GLY A C 1
ATOM 1172 O O . GLY A 1 157 ? -3.231 32.538 -3.763 1.00 34.91 157 GLY A O 1
ATOM 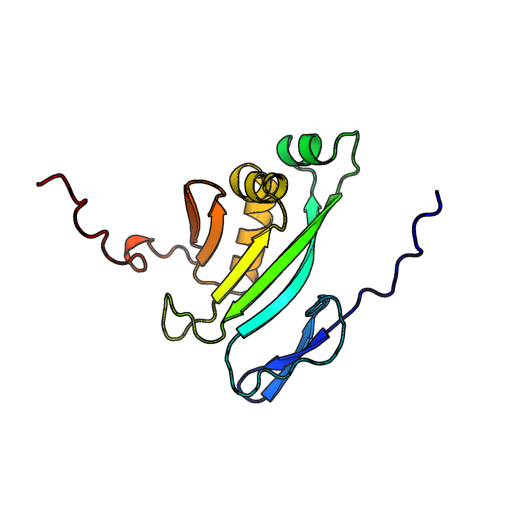1173 N N . ALA A 1 158 ? -5.144 33.195 -4.722 1.00 36.59 158 ALA A N 1
ATOM 1174 C CA . ALA A 1 158 ? -4.613 34.297 -5.484 1.00 36.59 158 ALA A CA 1
ATOM 1175 C C . ALA A 1 158 ? -4.433 35.478 -4.523 1.00 36.59 158 ALA A C 1
ATOM 1177 O O . ALA A 1 158 ? -5.404 36.105 -4.116 1.00 36.59 158 ALA A O 1
ATOM 1178 N N . GLY A 1 159 ? -3.173 35.735 -4.170 1.00 35.56 159 GLY A N 1
ATOM 1179 C CA . GLY A 1 159 ? -2.588 37.042 -3.863 1.00 35.56 159 GLY A CA 1
ATOM 1180 C C . GLY A 1 159 ? -3.321 37.991 -2.909 1.00 35.56 159 GLY A C 1
ATOM 1181 O O . GLY A 1 159 ? -4.367 38.537 -3.250 1.00 35.56 159 GLY A O 1
ATOM 1182 N N . ARG A 1 160 ? -2.639 38.317 -1.799 1.00 33.75 160 ARG A N 1
ATOM 1183 C CA . ARG A 1 160 ? -2.534 39.620 -1.087 1.00 33.75 160 ARG A CA 1
ATOM 1184 C C . ARG A 1 160 ? -2.178 39.315 0.374 1.00 33.75 160 ARG A C 1
ATOM 1186 O O . ARG A 1 160 ? -2.834 38.477 0.972 1.00 33.75 160 ARG A O 1
ATOM 1193 N N . THR A 1 161 ? -1.162 39.894 1.005 1.00 42.78 161 THR A N 1
ATOM 1194 C CA . THR A 1 161 ? -0.404 41.150 0.827 1.00 42.78 161 THR A CA 1
ATOM 1195 C C . THR A 1 161 ? 1.047 40.950 1.231 1.00 42.78 161 THR A C 1
ATOM 1197 O O . THR A 1 161 ? 1.260 40.142 2.161 1.00 42.78 161 THR A O 1
#

Organism: NCBI:txid135948

Sequence (161 aa):
MELAPPGEKASTPIVLPGGARLTVPFTSNFRGDPVDCSDGGNLDLDTSLMFEVGDDEIRDFLDGPGGDRAAIGFIYLTVSFESGRRPGFAELDFTAATTGMSLLFERSASVRRLFTGLAEQVGAVCCLLDKEQHGYQICWTDGTDPADFLPEEGPGGAGRT

Foldseek 3Di:
DDDPDPPDQQWAWEQAAVGDIDIGSWAAVNHNYYYYCNVFAKGKTWWWDKFAPPDVLVVVLVVDDDDRIDTQGTWIWIWHCADPLDGPHIDIDTDRPDPSVLVCLVPPPRNVCVQLVVCLVVVHQWDWRRRPPDGTDIGGNPPDDPVVRDDPPDPPPDDDD

Solvent-accessible surface area (backbone atoms only — not comparable to full-atom values): 9614 Å² total; per-residue (Å²): 134,83,76,76,74,87,65,79,78,47,43,18,40,35,30,36,60,89,65,50,76,50,74,41,87,30,19,40,90,82,32,44,63,74,44,81,30,50,92,45,60,72,49,62,32,36,38,64,50,79,42,62,60,74,48,66,60,56,41,64,72,63,74,54,97,70,63,73,58,44,78,54,67,51,35,37,37,41,34,27,61,61,22,93,89,43,85,94,35,66,36,77,45,66,43,54,78,41,71,74,50,21,48,38,50,60,67,25,66,49,54,42,51,51,54,48,53,51,30,42,74,72,66,34,67,59,36,70,40,52,28,82,90,73,56,64,49,79,44,62,50,70,76,63,61,66,78,83,72,49,75,78,78,68,79,76,86,73,82,87,132

pLDDT: mean 74.86, std 16.43, range [27.52, 95.38]

Secondary structure (DSSP, 8-state):
-PPPP------EEEEPTTS-EEEES-BBTTB---EE-TT-SEEEEEEEEEEE--SHHHHHHTTS---SEEEEEEEEEEEESS-SSSTTS-EEEEEESSHHHHHHHHH-HHHHHHHHHHHHHTT-SEEEEEETTTEEEEEESS---GGGTS-----------

Nearest PDB structures (foldseek):
  7ovu-assembly1_A  TM=3.645E-01  e=3.342E+00  Arabidopsis thaliana
  3zxu-assembly2_C  TM=3.373E-01  e=6.417E+00  Kluyveromyces lactis NRRL Y-1140

Radius of gyration: 18.2 Å; Cα contacts (8 Å, |Δi|>4): 269; chains: 1; bounding box: 47×60×40 Å

Mean predicted aligned error: 10.61 Å